Protein AF-A0A9N6YYF3-F1 (afdb_monomer)

Radius of gyration: 15.66 Å; Cα contacts (8 Å, |Δi|>4): 200; chains: 1; bounding box: 52×31×33 Å

Sequence (137 aa):
MTPGPDGDETHAAASSEELGEYGWDAPTGNLPSAYLTGFLAGARAVDAGLDEAVLDIGLNTATPGNKTFAVQEGAIDAGLEVPHNDDVLADWSRTRGEHIADYAEQLDEPLYSGEFDASELPEHFDDVLATIQEDHE

Structure (mmCIF, N/CA/C/O backbone):
data_AF-A0A9N6YYF3-F1
#
_entry.id   AF-A0A9N6YYF3-F1
#
loop_
_atom_site.group_PDB
_atom_site.id
_atom_site.type_symbol
_atom_site.label_atom_id
_atom_site.label_alt_id
_atom_site.label_comp_id
_atom_site.label_asym_id
_atom_site.label_entity_id
_atom_site.label_seq_id
_atom_site.pdbx_PDB_ins_code
_atom_site.Cartn_x
_atom_site.Cartn_y
_atom_site.Cartn_z
_atom_site.occupancy
_atom_site.B_iso_or_equiv
_atom_site.auth_seq_id
_atom_site.auth_comp_id
_atom_site.auth_asym_id
_atom_site.auth_atom_id
_atom_site.pdbx_PDB_model_num
ATOM 1 N N . MET A 1 1 ? -15.780 -6.225 1.726 1.00 90.75 1 MET A N 1
ATOM 2 C CA . MET A 1 1 ? -17.114 -6.439 1.115 1.00 90.75 1 MET A CA 1
ATOM 3 C C . MET A 1 1 ? -17.800 -7.600 1.810 1.00 90.75 1 MET A C 1
ATOM 5 O O . MET A 1 1 ? -17.098 -8.483 2.291 1.00 90.75 1 MET A O 1
ATOM 9 N N . THR A 1 2 ? -19.127 -7.615 1.872 1.00 94.88 2 THR A N 1
ATOM 10 C CA . THR A 1 2 ? -19.902 -8.737 2.434 1.00 94.88 2 THR A CA 1
ATOM 11 C C . THR A 1 2 ? -21.066 -9.099 1.515 1.00 94.88 2 THR A C 1
ATOM 13 O O . THR A 1 2 ? -21.596 -8.205 0.855 1.00 94.88 2 THR A O 1
ATOM 16 N N . PRO A 1 3 ? -21.510 -10.367 1.483 1.00 96.38 3 PRO A N 1
ATOM 17 C CA . PRO A 1 3 ? -22.671 -10.755 0.690 1.00 96.38 3 PRO A CA 1
ATOM 18 C C . PRO A 1 3 ? -23.962 -10.170 1.284 1.00 96.38 3 PRO A C 1
ATOM 20 O O . PRO A 1 3 ? -24.249 -10.367 2.467 1.00 96.38 3 PRO A O 1
ATOM 23 N N . GLY A 1 4 ? -24.754 -9.489 0.456 1.00 96.00 4 GLY A N 1
ATOM 24 C CA . GLY A 1 4 ? -26.088 -8.973 0.774 1.00 96.00 4 GLY A CA 1
ATOM 25 C C . GLY A 1 4 ? -27.205 -9.704 0.005 1.00 96.00 4 GLY A C 1
ATOM 26 O O . GLY A 1 4 ? -26.936 -10.526 -0.875 1.00 96.00 4 GLY A O 1
ATOM 27 N N . PRO A 1 5 ? -28.488 -9.438 0.320 1.00 96.19 5 PRO A N 1
ATOM 28 C CA . PRO A 1 5 ? -29.631 -10.124 -0.297 1.00 96.19 5 PRO A CA 1
ATOM 29 C C . PRO A 1 5 ? -29.795 -9.843 -1.801 1.00 96.19 5 PRO A C 1
ATOM 31 O O . PRO A 1 5 ? -30.328 -10.692 -2.514 1.00 96.19 5 PRO A O 1
ATOM 34 N N . ASP A 1 6 ? -29.323 -8.686 -2.275 1.00 97.31 6 ASP A N 1
ATOM 35 C CA . ASP A 1 6 ? -29.450 -8.226 -3.666 1.00 97.31 6 ASP A CA 1
ATOM 36 C C . ASP A 1 6 ? -28.093 -8.121 -4.399 1.00 97.31 6 ASP A C 1
ATOM 38 O O . ASP A 1 6 ? -28.034 -7.674 -5.546 1.00 97.31 6 ASP A O 1
ATOM 42 N N . GLY A 1 7 ? -26.999 -8.537 -3.753 1.00 97.62 7 GLY A N 1
ATOM 43 C CA . GLY A 1 7 ? -25.631 -8.421 -4.261 1.00 97.62 7 GLY A CA 1
ATOM 44 C C . GLY A 1 7 ? -24.626 -8.131 -3.149 1.00 97.62 7 GLY A C 1
ATOM 45 O O . GLY A 1 7 ? -24.999 -8.044 -1.981 1.00 97.62 7 GLY A O 1
ATOM 46 N N . ASP A 1 8 ? -23.353 -7.994 -3.509 1.00 97.69 8 ASP A N 1
ATOM 47 C CA . ASP A 1 8 ? -22.308 -7.648 -2.546 1.00 97.69 8 ASP A CA 1
ATOM 48 C C . ASP A 1 8 ? -22.387 -6.178 -2.122 1.00 97.69 8 ASP A C 1
ATOM 50 O O . ASP A 1 8 ? -22.698 -5.290 -2.918 1.00 97.69 8 ASP A O 1
ATOM 54 N N . GLU A 1 9 ? -22.041 -5.929 -0.863 1.00 97.44 9 GLU A N 1
ATOM 55 C CA . GLU A 1 9 ? -21.978 -4.600 -0.264 1.00 97.44 9 GLU A CA 1
ATOM 56 C C . GLU A 1 9 ? -20.517 -4.223 0.022 1.00 97.44 9 GLU A C 1
ATOM 58 O O . GLU A 1 9 ? -19.775 -4.955 0.692 1.00 97.44 9 GLU A O 1
ATOM 63 N N . THR A 1 10 ? -20.086 -3.074 -0.502 1.00 97.94 10 THR A N 1
ATOM 64 C CA . THR A 1 10 ? -18.747 -2.512 -0.277 1.00 97.94 10 THR A CA 1
ATOM 65 C C . THR A 1 10 ? -18.801 -1.505 0.865 1.00 97.94 10 THR A C 1
ATOM 67 O O . THR A 1 10 ? -19.425 -0.457 0.728 1.00 97.94 10 THR A O 1
ATOM 70 N N . HIS A 1 11 ? -18.114 -1.811 1.966 1.00 97.50 11 HIS A N 1
ATOM 71 C CA . HIS A 1 11 ? -18.062 -0.959 3.165 1.00 97.50 11 HIS A CA 1
ATOM 72 C C . HIS A 1 11 ? -16.927 0.068 3.127 1.00 97.50 11 HIS A C 1
ATOM 74 O O . HIS A 1 11 ? -17.097 1.190 3.584 1.00 97.50 11 HIS A O 1
ATOM 80 N N . ALA A 1 12 ? -15.790 -0.311 2.546 1.00 98.06 12 ALA A N 1
ATOM 81 C CA . ALA A 1 12 ? -14.619 0.534 2.350 1.00 98.06 12 ALA A CA 1
ATOM 82 C C . ALA A 1 12 ? -13.931 0.148 1.035 1.00 98.06 12 ALA A C 1
ATOM 84 O O . ALA A 1 12 ? -14.029 -1.000 0.585 1.00 98.06 12 ALA A O 1
ATOM 85 N N . ALA A 1 13 ? -13.265 1.114 0.409 1.00 98.25 13 ALA A N 1
ATOM 86 C CA . ALA A 1 13 ? -12.489 0.928 -0.810 1.00 98.25 13 ALA A CA 1
ATOM 87 C C . ALA A 1 13 ? -11.408 2.009 -0.915 1.00 98.25 13 ALA A C 1
ATOM 89 O O . ALA A 1 13 ? -11.551 3.089 -0.339 1.00 98.25 13 ALA A O 1
ATOM 90 N N . ALA A 1 14 ? -10.366 1.723 -1.691 1.00 98.56 14 ALA A N 1
ATOM 91 C CA . ALA A 1 14 ? -9.392 2.704 -2.145 1.00 98.56 14 ALA A CA 1
ATOM 92 C C . ALA A 1 14 ? -8.953 2.379 -3.579 1.00 98.56 14 ALA A C 1
ATOM 94 O O . ALA A 1 14 ? -8.880 1.213 -3.976 1.00 98.56 14 ALA A O 1
ATOM 95 N N . SER A 1 15 ? -8.661 3.421 -4.345 1.00 98.62 15 SER A N 1
ATOM 96 C CA . SER A 1 15 ? -8.014 3.388 -5.649 1.00 98.62 15 SER A CA 1
ATOM 97 C C . SER A 1 15 ? -6.622 3.993 -5.527 1.00 98.62 15 SER A C 1
ATOM 99 O O . SER A 1 15 ? -6.431 5.000 -4.852 1.00 98.62 15 SER A O 1
ATOM 101 N N . SER A 1 16 ? -5.651 3.447 -6.255 1.00 98.62 16 SER A N 1
ATOM 102 C CA . SER A 1 16 ? -4.300 4.014 -6.308 1.00 98.62 16 SER A CA 1
ATOM 103 C C . SER A 1 16 ? -4.264 5.444 -6.868 1.00 98.62 16 SER A C 1
ATOM 105 O O . SER A 1 16 ? -3.283 6.150 -6.677 1.00 98.62 16 SER A O 1
ATOM 107 N N . GLU A 1 17 ? -5.312 5.873 -7.582 1.00 98.12 17 GLU A N 1
ATOM 108 C CA . GLU A 1 17 ? -5.462 7.257 -8.055 1.00 98.12 17 GLU A CA 1
ATOM 109 C C . GLU A 1 17 ? -5.655 8.255 -6.901 1.00 98.12 17 GLU A C 1
ATOM 111 O O . GLU A 1 17 ? -5.248 9.407 -7.024 1.00 98.12 17 GLU A O 1
ATOM 116 N N . GLU A 1 18 ? -6.221 7.811 -5.774 1.00 98.12 18 GLU A N 1
ATOM 117 C CA . GLU A 1 18 ? -6.451 8.640 -4.582 1.00 98.12 18 GLU A CA 1
ATOM 118 C C . GLU A 1 18 ? -5.152 8.912 -3.814 1.00 98.12 18 GLU A C 1
ATOM 120 O O . GLU A 1 18 ? -5.084 9.861 -3.045 1.00 98.12 18 GLU A O 1
ATOM 125 N N . LEU A 1 19 ? -4.082 8.139 -4.050 1.00 98.69 19 LEU A N 1
ATOM 126 C CA . LEU A 1 19 ? -2.792 8.364 -3.385 1.00 98.69 19 LEU A CA 1
ATOM 127 C C . LEU A 1 19 ? -2.220 9.758 -3.685 1.00 98.69 19 LEU A C 1
ATOM 129 O O . LEU A 1 19 ? -1.487 10.309 -2.867 1.00 98.69 19 LEU A O 1
ATOM 133 N N . GLY A 1 20 ? -2.573 10.357 -4.828 1.00 98.19 20 GLY A N 1
ATOM 134 C CA . GLY A 1 20 ? -2.185 11.731 -5.153 1.00 98.19 20 GLY A CA 1
ATOM 135 C C . GLY A 1 20 ? -2.738 12.766 -4.163 1.00 98.19 20 GLY A C 1
ATOM 136 O O . GLY A 1 20 ? -2.128 13.814 -3.975 1.00 98.19 20 GLY A O 1
ATOM 137 N N . GLU A 1 21 ? -3.847 12.466 -3.478 1.00 98.25 21 GLU A N 1
ATOM 138 C CA . GLU A 1 21 ? -4.406 13.312 -2.411 1.00 98.25 21 GLU A CA 1
ATOM 139 C C . GLU A 1 21 ? -3.500 13.344 -1.168 1.00 98.25 21 GLU A C 1
ATOM 141 O O . GLU A 1 21 ? -3.502 14.329 -0.432 1.00 98.25 21 GLU A O 1
ATOM 146 N N . TYR A 1 22 ? -2.664 12.315 -1.005 1.00 98.50 22 TYR A N 1
ATOM 147 C CA . TYR A 1 22 ? -1.673 12.153 0.063 1.00 98.50 22 TYR A CA 1
ATOM 148 C C . TYR A 1 22 ? -0.244 12.492 -0.398 1.00 98.50 22 TYR A C 1
ATOM 150 O O . TYR A 1 22 ? 0.727 12.142 0.266 1.00 98.50 22 TYR A O 1
ATOM 158 N N . GLY A 1 23 ? -0.097 13.162 -1.547 1.00 98.25 23 GLY A N 1
ATOM 159 C CA . GLY A 1 23 ? 1.202 13.586 -2.077 1.00 98.25 23 GLY A CA 1
ATOM 160 C C . GLY A 1 23 ? 1.918 12.547 -2.941 1.00 98.25 23 GLY A C 1
ATOM 161 O O . GLY A 1 23 ? 3.105 12.693 -3.208 1.00 98.25 23 GLY A O 1
ATOM 162 N N . TRP A 1 24 ? 1.245 11.489 -3.404 1.00 98.31 24 TRP A N 1
ATOM 163 C CA . TRP A 1 24 ? 1.883 10.500 -4.274 1.00 98.31 24 TRP A CA 1
ATOM 164 C C . TRP A 1 24 ? 2.056 10.993 -5.723 1.00 98.31 24 TRP A C 1
ATOM 166 O O . TRP A 1 24 ? 1.123 10.935 -6.522 1.00 98.31 24 TRP A O 1
ATOM 176 N N . ASP A 1 25 ? 3.279 11.388 -6.086 1.00 97.56 25 ASP A N 1
ATOM 177 C CA . ASP A 1 25 ? 3.633 11.841 -7.444 1.00 97.56 25 ASP A CA 1
ATOM 178 C C . ASP A 1 25 ? 4.228 10.750 -8.368 1.00 97.56 25 ASP A C 1
ATOM 180 O O . ASP A 1 25 ? 4.502 10.990 -9.549 1.00 97.56 25 ASP A O 1
ATOM 184 N N . ALA A 1 26 ? 4.431 9.532 -7.860 1.00 98.06 26 ALA A N 1
ATOM 185 C CA . ALA A 1 26 ? 5.039 8.428 -8.604 1.00 98.06 26 ALA A CA 1
ATOM 186 C C . ALA A 1 26 ? 4.001 7.564 -9.368 1.00 98.06 26 ALA A C 1
ATOM 188 O O . ALA A 1 26 ? 2.791 7.663 -9.151 1.00 98.06 26 ALA A O 1
ATOM 189 N N . PRO A 1 27 ? 4.421 6.654 -10.272 1.00 98.19 27 PRO A N 1
ATOM 190 C CA . PRO A 1 27 ? 3.489 5.760 -10.965 1.00 98.19 27 PRO A CA 1
ATOM 191 C C . PRO A 1 27 ? 2.682 4.856 -10.016 1.00 98.19 27 PRO A C 1
ATOM 193 O O . PRO A 1 27 ? 3.202 4.346 -9.027 1.00 98.19 27 PRO A O 1
ATOM 196 N N . THR A 1 28 ? 1.428 4.573 -10.371 1.00 98.38 28 THR A N 1
ATOM 197 C CA . THR A 1 28 ? 0.454 3.815 -9.552 1.00 98.38 28 THR A CA 1
ATOM 198 C C . THR A 1 28 ? 0.351 2.323 -9.909 1.00 98.38 28 THR A C 1
ATOM 200 O O . THR A 1 28 ? -0.562 1.613 -9.495 1.00 98.38 28 THR A O 1
ATOM 203 N N . GLY A 1 29 ? 1.278 1.820 -10.731 1.00 98.06 29 GLY A N 1
ATOM 204 C CA . GLY A 1 29 ? 1.258 0.450 -11.262 1.00 98.06 29 GLY A CA 1
ATOM 205 C C . GLY A 1 29 ? 2.234 -0.528 -10.598 1.00 98.06 29 GLY A C 1
ATOM 206 O O . GLY A 1 29 ? 2.387 -1.652 -11.097 1.00 98.06 29 GLY A O 1
ATOM 207 N N . ASN A 1 30 ? 2.913 -0.114 -9.527 1.00 98.56 30 ASN A N 1
ATOM 208 C CA . ASN A 1 30 ? 4.060 -0.796 -8.914 1.00 98.56 30 ASN A CA 1
ATOM 209 C C . ASN A 1 30 ? 3.727 -1.398 -7.531 1.00 98.56 30 ASN A C 1
ATOM 211 O O . ASN A 1 30 ? 2.570 -1.422 -7.121 1.00 98.56 30 ASN A O 1
ATOM 215 N N . LEU A 1 31 ? 4.726 -1.984 -6.862 1.00 98.69 31 LEU A N 1
ATOM 216 C CA . LEU A 1 31 ? 4.553 -2.604 -5.543 1.00 98.69 31 LEU A CA 1
ATOM 217 C C . LEU A 1 31 ? 4.316 -1.578 -4.411 1.00 98.69 31 LEU A C 1
ATOM 219 O O . LEU A 1 31 ? 3.367 -1.797 -3.663 1.00 98.69 31 LEU A O 1
ATOM 223 N N . PRO A 1 32 ? 5.058 -0.449 -4.339 1.00 98.88 32 PRO A N 1
ATOM 224 C CA . PRO A 1 32 ? 4.805 0.604 -3.34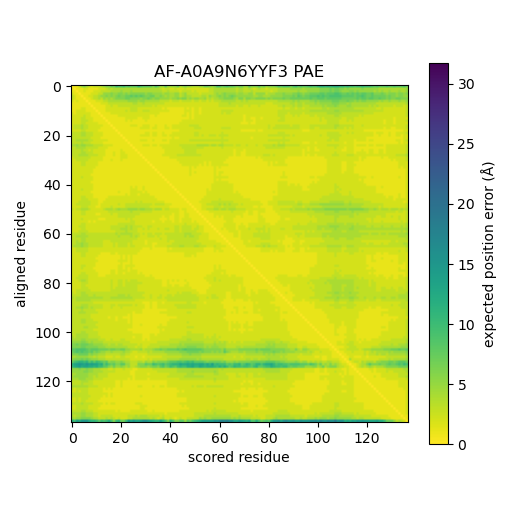7 1.00 98.88 32 PRO A CA 1
ATOM 225 C C . PRO A 1 32 ? 3.365 1.120 -3.373 1.00 98.88 32 PRO A C 1
ATOM 227 O O . PRO A 1 32 ? 2.665 1.089 -2.366 1.00 98.88 32 PRO A O 1
ATOM 230 N N . SER A 1 33 ? 2.874 1.506 -4.556 1.00 98.81 33 SER A N 1
ATOM 231 C CA . SER A 1 33 ? 1.494 1.989 -4.707 1.00 98.81 33 SER A CA 1
ATOM 232 C C . SER A 1 33 ? 0.452 0.920 -4.371 1.00 98.81 33 SER A C 1
ATOM 234 O O . SER A 1 33 ? -0.599 1.251 -3.828 1.00 98.81 33 SER A O 1
ATOM 236 N N . ALA A 1 34 ? 0.729 -0.362 -4.635 1.00 98.88 34 ALA A N 1
ATOM 237 C CA . ALA A 1 34 ? -0.156 -1.455 -4.242 1.00 98.88 34 ALA A CA 1
ATOM 238 C C . ALA A 1 34 ? -0.261 -1.584 -2.713 1.00 98.88 34 ALA A C 1
ATOM 240 O O . ALA A 1 34 ? -1.373 -1.687 -2.199 1.00 98.88 34 ALA A O 1
ATOM 241 N N . TYR A 1 35 ? 0.867 -1.514 -1.999 1.00 98.94 35 TYR A N 1
ATOM 242 C CA . TYR A 1 35 ? 0.877 -1.501 -0.536 1.00 98.94 35 TYR A CA 1
ATOM 243 C C . TYR A 1 35 ? 0.114 -0.297 0.020 1.00 98.94 35 TYR A C 1
ATOM 245 O O . TYR A 1 35 ? -0.818 -0.481 0.796 1.00 98.94 35 TYR A O 1
ATOM 253 N N . LEU A 1 36 ? 0.428 0.922 -0.438 1.00 98.94 36 LEU A N 1
ATOM 254 C CA . LEU A 1 36 ? -0.228 2.145 0.044 1.00 98.94 36 LEU A CA 1
ATOM 255 C C . LEU A 1 36 ? -1.740 2.126 -0.216 1.00 98.94 36 LEU A C 1
ATOM 257 O O . LEU A 1 36 ? -2.523 2.539 0.632 1.00 98.94 36 LEU A O 1
ATOM 261 N N . THR A 1 37 ? -2.169 1.590 -1.364 1.00 98.94 37 THR A N 1
ATOM 262 C CA . THR A 1 37 ? -3.600 1.420 -1.670 1.00 98.94 37 THR A CA 1
ATOM 263 C C . THR A 1 37 ? -4.259 0.424 -0.712 1.00 98.94 37 THR A C 1
ATOM 265 O O . THR A 1 37 ? -5.384 0.649 -0.270 1.00 98.94 37 THR A O 1
ATOM 268 N N . GLY A 1 38 ? -3.569 -0.673 -0.382 1.00 98.88 38 GLY A N 1
ATOM 269 C CA . GLY A 1 38 ? -4.019 -1.636 0.624 1.00 98.88 38 GLY A CA 1
ATOM 270 C C . GLY A 1 38 ? -4.132 -1.016 2.011 1.00 98.88 38 GLY A C 1
ATOM 271 O O . GLY A 1 38 ? -5.157 -1.187 2.665 1.00 98.88 38 GLY A O 1
ATOM 272 N N . PHE A 1 39 ? -3.128 -0.234 2.410 1.00 98.88 39 PHE A N 1
ATOM 273 C CA . PHE A 1 39 ? -3.109 0.494 3.675 1.00 98.88 39 PHE A CA 1
ATOM 274 C C . PHE A 1 39 ? -4.274 1.481 3.775 1.00 98.88 39 PHE A C 1
ATOM 276 O O . PHE A 1 39 ? -5.055 1.410 4.718 1.00 98.88 39 PHE A O 1
ATOM 283 N N . LEU A 1 40 ? -4.479 2.321 2.757 1.00 98.88 40 LEU A N 1
ATOM 284 C CA . LEU A 1 40 ? -5.593 3.271 2.707 1.00 98.88 40 LEU A CA 1
ATOM 285 C C . LEU A 1 40 ? -6.961 2.568 2.762 1.00 98.88 40 LEU A C 1
ATOM 287 O O . LEU A 1 40 ? -7.866 3.000 3.475 1.00 98.88 40 LEU A O 1
ATOM 291 N N . ALA A 1 41 ? -7.131 1.461 2.031 1.00 98.75 41 ALA A N 1
ATOM 292 C CA . ALA A 1 41 ? -8.36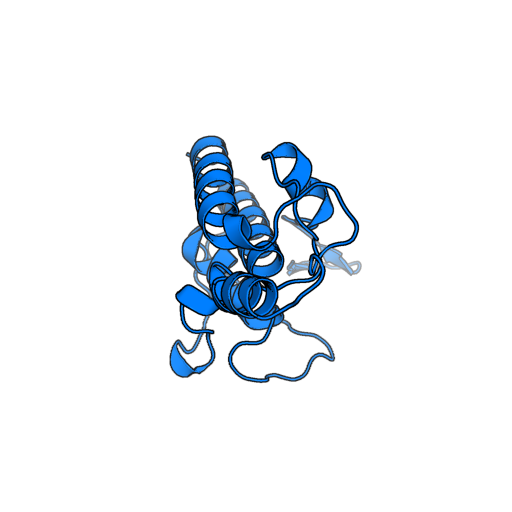5 0.678 2.088 1.00 98.75 41 ALA A CA 1
ATOM 293 C C . ALA A 1 41 ? -8.581 0.031 3.467 1.00 98.75 41 ALA A C 1
ATOM 295 O O . ALA A 1 41 ? -9.719 -0.016 3.938 1.00 98.75 41 ALA A O 1
ATOM 296 N N . GLY A 1 42 ? -7.510 -0.465 4.093 1.00 98.75 42 GLY A N 1
ATOM 297 C CA . GLY A 1 42 ? -7.531 -1.056 5.428 1.00 98.75 42 GLY A CA 1
ATOM 298 C C . GLY A 1 42 ? -7.885 -0.034 6.503 1.00 98.75 42 GLY A C 1
ATOM 299 O O . GLY A 1 42 ? -8.806 -0.274 7.275 1.00 98.75 42 GLY A O 1
ATOM 300 N N . ALA A 1 43 ? -7.256 1.140 6.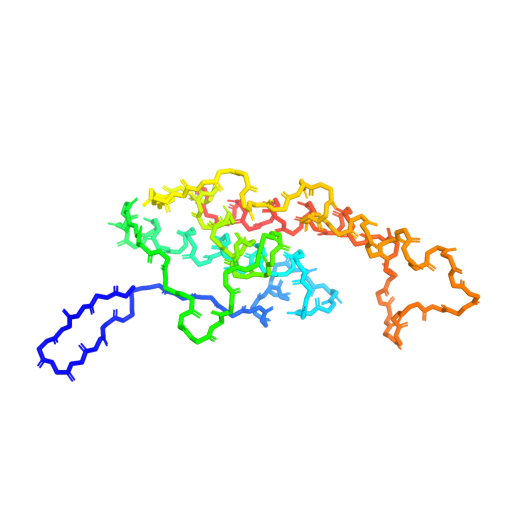480 1.00 98.62 43 ALA A N 1
ATOM 301 C CA . ALA A 1 43 ? -7.521 2.221 7.425 1.00 98.62 43 ALA A CA 1
ATOM 302 C C . ALA A 1 43 ? -8.987 2.680 7.350 1.00 98.62 43 ALA A C 1
ATOM 304 O O . ALA A 1 43 ? -9.701 2.687 8.350 1.00 98.62 43 ALA A O 1
ATOM 305 N N . ARG A 1 44 ? -9.506 2.896 6.133 1.00 98.62 44 ARG A N 1
ATOM 306 C CA . ARG A 1 44 ? -10.932 3.199 5.906 1.00 98.62 44 ARG A CA 1
ATOM 307 C C . ARG A 1 44 ? -11.871 2.091 6.396 1.00 98.62 44 ARG A C 1
ATOM 309 O O . ARG A 1 44 ? -13.001 2.375 6.790 1.00 98.62 44 ARG A O 1
ATOM 316 N N . ALA A 1 45 ? -11.452 0.828 6.326 1.00 98.50 45 ALA A N 1
ATOM 317 C CA . ALA A 1 45 ? -12.242 -0.291 6.833 1.00 98.50 45 ALA A CA 1
ATOM 318 C C . ALA A 1 45 ? -12.278 -0.304 8.368 1.00 98.50 45 ALA A C 1
ATOM 320 O O . ALA A 1 45 ? -13.354 -0.490 8.938 1.00 98.50 45 ALA A O 1
ATOM 321 N N . VAL A 1 46 ? -11.141 -0.048 9.018 1.00 98.25 46 VAL A N 1
ATOM 322 C CA . VAL A 1 46 ? -11.046 0.094 10.477 1.00 98.25 46 VAL A CA 1
ATOM 323 C C . VAL A 1 46 ? -11.897 1.273 10.962 1.00 98.25 46 VAL A C 1
ATOM 325 O O . VAL A 1 46 ? -12.704 1.099 11.875 1.00 98.25 46 VAL A O 1
ATOM 328 N N . ASP A 1 47 ? -11.844 2.425 10.287 1.00 97.75 47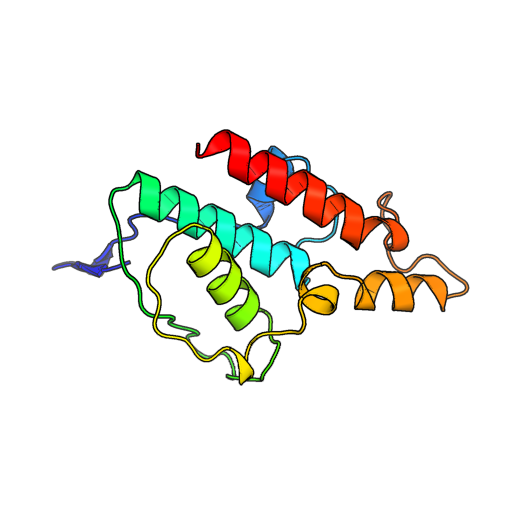 ASP A N 1
ATOM 329 C CA . ASP A 1 47 ? -12.704 3.586 10.581 1.00 97.75 47 ASP A CA 1
ATOM 330 C C . ASP A 1 47 ? -14.199 3.276 10.441 1.00 97.75 47 ASP A C 1
ATOM 332 O O . ASP A 1 47 ? -15.043 3.802 11.175 1.00 97.75 47 ASP A O 1
ATOM 336 N N . ALA A 1 48 ? -14.546 2.393 9.501 1.00 97.25 48 ALA A N 1
ATOM 337 C CA . ALA A 1 48 ? -15.905 1.896 9.312 1.00 97.25 48 ALA A CA 1
ATOM 338 C C . ALA A 1 48 ? -16.326 0.853 10.369 1.00 97.25 48 ALA A C 1
ATOM 340 O O . ALA A 1 48 ? -17.466 0.381 10.338 1.00 97.25 48 ALA A O 1
ATOM 341 N N . GLY A 1 49 ? -15.444 0.507 11.313 1.00 97.44 49 GLY A N 1
ATOM 342 C CA . GLY A 1 49 ? -15.693 -0.452 12.387 1.00 97.44 49 GLY A CA 1
ATOM 343 C C . GLY A 1 49 ? -15.590 -1.911 11.948 1.00 97.44 49 GLY A C 1
ATOM 344 O O . GLY A 1 49 ? -16.332 -2.746 12.466 1.00 97.44 49 GLY A O 1
ATOM 345 N N . LEU A 1 50 ? -14.740 -2.211 10.961 1.00 97.94 50 LEU A N 1
ATOM 346 C CA . LEU A 1 50 ? -14.428 -3.576 10.540 1.00 97.94 50 LEU A CA 1
ATOM 347 C C . LEU A 1 50 ? -13.102 -4.027 11.151 1.00 97.94 50 LEU A C 1
ATOM 349 O O . LEU A 1 50 ? -12.109 -3.313 11.057 1.00 97.94 50 LEU A O 1
ATOM 353 N N . ASP A 1 51 ? -13.086 -5.237 11.706 1.00 97.38 51 ASP A N 1
ATOM 354 C CA . ASP A 1 51 ? -11.911 -5.777 12.398 1.00 97.38 51 ASP A CA 1
ATOM 355 C C . ASP A 1 51 ? -11.181 -6.862 11.587 1.00 97.38 51 ASP A C 1
ATOM 357 O O . ASP A 1 51 ? -9.976 -7.033 11.725 1.00 97.38 51 ASP A O 1
ATOM 361 N N . GLU A 1 52 ? -11.889 -7.596 10.719 1.00 98.12 52 GLU A N 1
ATOM 362 C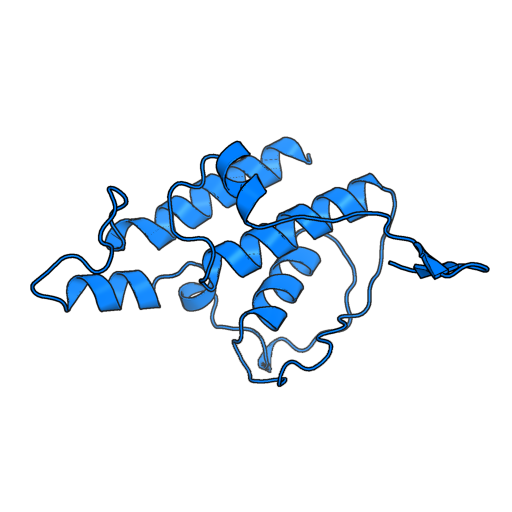 CA . GLU A 1 52 ? -11.349 -8.760 10.005 1.00 98.12 52 GLU A CA 1
ATOM 363 C C . GLU A 1 52 ? -11.740 -8.796 8.521 1.00 98.12 52 GLU A C 1
ATOM 365 O O . GLU A 1 52 ? -12.797 -8.306 8.107 1.00 98.12 52 GLU A O 1
ATOM 370 N N . ALA A 1 53 ? -10.897 -9.427 7.702 1.00 98.31 53 ALA A N 1
ATOM 371 C CA . ALA A 1 53 ? -11.184 -9.684 6.294 1.00 98.31 53 ALA A CA 1
ATOM 372 C C . ALA A 1 53 ? -10.495 -10.960 5.779 1.00 98.31 53 ALA A C 1
ATOM 374 O O . ALA A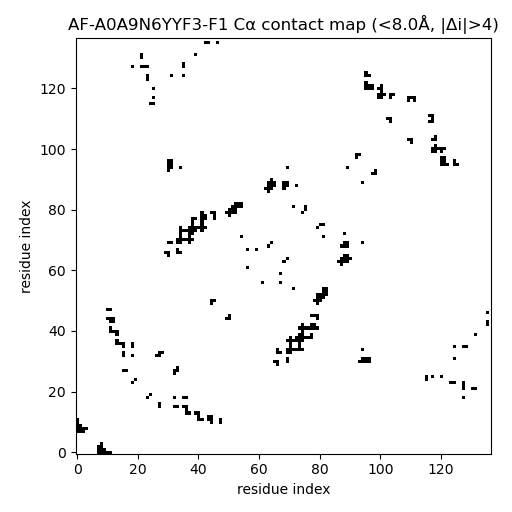 1 53 ? -9.586 -11.511 6.392 1.00 98.31 53 ALA A O 1
ATOM 375 N N . VAL A 1 54 ? -10.915 -11.433 4.603 1.00 98.44 54 VAL A N 1
ATOM 376 C CA . VAL A 1 54 ? -10.246 -12.514 3.864 1.00 98.44 54 VAL A CA 1
ATOM 377 C C . VAL A 1 54 ? -9.819 -11.972 2.508 1.00 98.44 54 VAL A C 1
ATOM 379 O O . VAL A 1 54 ? -10.618 -11.343 1.814 1.00 98.44 54 VAL A O 1
ATOM 382 N N . LEU A 1 55 ? -8.568 -12.230 2.119 1.00 98.38 55 LEU A N 1
ATOM 383 C CA . LEU A 1 55 ? -8.062 -11.831 0.811 1.00 98.38 55 LEU A CA 1
ATOM 384 C C . LEU A 1 55 ? -8.752 -12.630 -0.306 1.00 98.38 55 LEU A C 1
ATOM 386 O O . LEU A 1 55 ? -8.626 -13.854 -0.374 1.00 98.38 55 LEU A O 1
ATOM 390 N N . ASP A 1 56 ? -9.393 -11.920 -1.232 1.00 98.19 56 ASP A N 1
ATOM 391 C CA . ASP A 1 56 ? -9.839 -12.452 -2.519 1.00 98.19 56 ASP A CA 1
ATOM 392 C C . ASP A 1 56 ? -8.996 -11.830 -3.641 1.00 98.19 56 ASP A C 1
ATOM 394 O O . ASP A 1 56 ? -9.057 -10.628 -3.900 1.00 98.19 56 ASP A O 1
ATOM 398 N N . ILE A 1 57 ? -8.179 -12.651 -4.308 1.00 97.94 57 ILE A N 1
ATOM 399 C CA . ILE A 1 57 ? -7.330 -12.212 -5.429 1.00 97.94 57 ILE A CA 1
ATOM 400 C C . ILE A 1 57 ? -8.022 -12.356 -6.794 1.00 97.94 57 ILE A C 1
ATOM 402 O O . ILE A 1 57 ? -7.420 -12.059 -7.832 1.00 97.94 57 ILE A O 1
ATOM 406 N N . GLY A 1 58 ? -9.262 -12.843 -6.832 1.00 97.88 58 GLY A N 1
ATOM 407 C CA . GLY A 1 58 ? -10.005 -13.146 -8.046 1.00 97.88 58 GLY A CA 1
ATOM 408 C C . GLY A 1 58 ? -9.261 -14.131 -8.950 1.00 97.88 58 GLY A C 1
ATOM 409 O O . GLY A 1 58 ? -8.894 -15.233 -8.549 1.00 97.88 58 GLY A O 1
ATOM 410 N N . LEU A 1 59 ? -9.032 -13.729 -10.203 1.00 98.12 59 LEU A N 1
ATOM 411 C CA . LEU A 1 59 ? -8.341 -14.542 -11.213 1.00 98.12 59 LEU A CA 1
ATOM 412 C C . LEU A 1 59 ? -6.815 -14.338 -11.234 1.00 98.12 59 LEU A C 1
ATOM 414 O O . LEU A 1 59 ? -6.141 -14.859 -12.126 1.00 98.12 59 LEU A O 1
ATOM 418 N N . ASN A 1 60 ? -6.258 -13.564 -10.299 1.00 97.88 60 ASN A N 1
ATOM 419 C CA . ASN A 1 60 ? -4.811 -13.391 -10.205 1.00 97.88 60 ASN A CA 1
ATOM 420 C C . ASN A 1 60 ? -4.127 -14.691 -9.753 1.00 97.88 60 ASN A C 1
ATOM 422 O O . ASN A 1 60 ? -4.722 -15.564 -9.125 1.00 97.88 60 ASN A O 1
ATOM 426 N N . THR A 1 61 ? -2.842 -14.825 -10.077 1.00 97.62 61 THR A N 1
ATOM 427 C CA . THR A 1 61 ? -2.024 -15.957 -9.621 1.00 97.62 61 THR A CA 1
ATOM 428 C C . THR A 1 61 ? -1.373 -15.622 -8.284 1.00 97.62 61 THR A C 1
ATOM 430 O O . THR A 1 61 ? -0.763 -14.561 -8.156 1.00 97.62 61 THR A O 1
ATOM 433 N N . ALA A 1 62 ? -1.459 -16.542 -7.320 1.00 97.25 62 ALA A N 1
ATOM 434 C CA . ALA A 1 62 ? -0.824 -16.461 -6.003 1.00 97.25 62 ALA A CA 1
ATOM 435 C C . ALA A 1 62 ? 0.705 -16.655 -6.093 1.00 97.25 62 ALA A C 1
ATOM 437 O O . ALA A 1 62 ? 1.260 -17.656 -5.644 1.00 97.25 62 ALA A O 1
ATOM 438 N N . THR A 1 63 ? 1.381 -15.711 -6.743 1.00 98.12 63 THR A N 1
ATOM 439 C CA . THR A 1 63 ? 2.840 -15.672 -6.871 1.00 98.12 63 THR A CA 1
ATOM 440 C C . THR A 1 63 ? 3.429 -14.939 -5.662 1.00 98.12 63 THR A C 1
ATOM 442 O O . THR A 1 63 ? 3.000 -13.813 -5.413 1.00 98.12 63 THR A O 1
ATOM 445 N N . PRO A 1 64 ? 4.409 -15.513 -4.939 1.00 98.31 64 PRO A N 1
ATOM 446 C CA . PRO A 1 64 ? 5.077 -14.826 -3.832 1.00 98.31 64 PRO A CA 1
ATOM 447 C C . PRO A 1 64 ? 5.621 -13.445 -4.233 1.00 98.31 64 PRO A C 1
ATOM 449 O O . PRO A 1 64 ? 6.147 -13.282 -5.339 1.00 98.31 64 PRO A O 1
ATOM 452 N N . GLY A 1 65 ? 5.467 -12.454 -3.354 1.00 96.75 65 GLY A N 1
ATOM 453 C CA . GLY A 1 65 ? 5.935 -11.078 -3.551 1.00 96.75 65 GLY A CA 1
ATOM 454 C C . GLY A 1 65 ? 5.237 -10.300 -4.676 1.00 96.75 65 GLY A C 1
ATOM 455 O O . GLY A 1 65 ? 5.814 -9.361 -5.238 1.00 96.75 65 GLY A O 1
ATOM 456 N N . ASN A 1 66 ? 4.028 -10.713 -5.073 1.00 97.25 66 ASN A N 1
ATOM 457 C CA . ASN A 1 66 ? 3.234 -10.013 -6.082 1.00 97.25 66 ASN A CA 1
ATOM 458 C C . ASN A 1 66 ? 2.449 -8.821 -5.492 1.00 97.25 66 ASN A C 1
ATOM 460 O O . ASN A 1 66 ? 2.351 -8.632 -4.282 1.00 97.25 66 ASN A O 1
ATOM 464 N N . LYS A 1 67 ? 1.826 -8.027 -6.372 1.00 98.44 67 LYS A N 1
ATOM 465 C CA . LYS A 1 67 ? 1.059 -6.837 -5.971 1.00 98.44 67 LYS A CA 1
ATOM 466 C C . LYS A 1 67 ? -0.180 -7.139 -5.131 1.00 98.44 67 LYS A C 1
ATOM 468 O O . LYS A 1 67 ? -0.521 -6.330 -4.282 1.00 98.44 67 LYS A O 1
ATOM 473 N N . THR A 1 68 ? -0.853 -8.273 -5.344 1.00 98.31 68 THR A N 1
ATOM 474 C CA . THR A 1 68 ? -2.033 -8.616 -4.532 1.00 98.31 68 THR A CA 1
ATOM 475 C C . THR A 1 68 ? -1.653 -8.889 -3.079 1.00 98.31 68 THR A C 1
ATOM 477 O O . THR A 1 68 ? -2.417 -8.540 -2.189 1.00 98.31 68 THR A O 1
ATOM 480 N N . PHE A 1 69 ? -0.467 -9.454 -2.834 1.00 98.69 69 PHE A N 1
ATOM 481 C CA . PHE A 1 69 ? 0.045 -9.649 -1.479 1.00 98.69 69 PHE A CA 1
ATOM 482 C C . PHE A 1 69 ? 0.575 -8.359 -0.850 1.00 98.69 69 PHE A C 1
ATOM 484 O O . PHE A 1 69 ? 0.395 -8.185 0.344 1.00 98.69 69 PHE A O 1
ATOM 491 N N . ALA A 1 70 ? 1.100 -7.407 -1.627 1.00 98.81 70 ALA A N 1
ATOM 492 C CA . ALA A 1 70 ? 1.400 -6.071 -1.097 1.00 98.81 70 ALA A CA 1
ATOM 493 C C . ALA A 1 70 ? 0.130 -5.312 -0.661 1.00 98.81 70 ALA A C 1
ATOM 495 O O . ALA A 1 70 ? 0.128 -4.680 0.387 1.00 98.81 70 ALA A O 1
ATOM 496 N N . VAL A 1 71 ? -0.975 -5.419 -1.417 1.00 98.88 71 VAL A N 1
ATOM 497 C CA . VAL A 1 71 ? -2.284 -4.882 -0.984 1.00 98.88 71 VAL A CA 1
ATOM 498 C C . VAL A 1 71 ? -2.730 -5.532 0.329 1.00 98.88 71 VAL A C 1
ATOM 500 O O . VAL A 1 71 ? -3.225 -4.844 1.217 1.00 98.88 71 VAL A O 1
ATOM 503 N N . GLN A 1 72 ? -2.562 -6.854 0.453 1.00 98.81 72 GLN A N 1
ATOM 504 C CA . GLN A 1 72 ? -2.878 -7.580 1.683 1.00 98.81 72 GLN A CA 1
ATOM 505 C C . GLN A 1 72 ? -2.032 -7.091 2.864 1.00 98.81 72 GLN A C 1
ATOM 507 O O . GLN A 1 72 ? -2.592 -6.829 3.920 1.00 98.81 72 GLN A O 1
ATOM 512 N N . GLU A 1 73 ? -0.718 -6.971 2.673 1.00 98.88 73 GLU A N 1
ATOM 513 C CA . GLU A 1 73 ? 0.238 -6.499 3.680 1.00 98.88 73 GLU A CA 1
ATOM 514 C C . GLU A 1 73 ? -0.139 -5.100 4.180 1.00 98.88 73 GLU A C 1
ATOM 516 O O . GLU A 1 73 ? -0.357 -4.923 5.373 1.00 98.88 73 GLU A O 1
ATOM 521 N N . GLY A 1 74 ? -0.382 -4.146 3.272 1.00 98.88 74 GLY A N 1
ATOM 522 C CA . GLY A 1 74 ? -0.814 -2.801 3.659 1.00 98.88 74 GLY A CA 1
ATOM 523 C C . GLY A 1 74 ? -2.123 -2.797 4.454 1.00 98.88 74 GLY A C 1
ATOM 524 O O . GLY A 1 74 ? -2.240 -2.085 5.446 1.00 98.88 74 GLY A O 1
ATOM 525 N N . ALA A 1 75 ? -3.104 -3.620 4.068 1.00 98.81 75 ALA A N 1
ATOM 526 C CA . ALA A 1 75 ? -4.368 -3.723 4.798 1.00 98.81 75 ALA A CA 1
ATOM 527 C C . ALA A 1 75 ? -4.200 -4.318 6.212 1.00 98.81 75 ALA A C 1
ATOM 529 O O . ALA A 1 75 ? -4.903 -3.896 7.130 1.00 98.81 75 ALA A O 1
ATOM 530 N N . ILE A 1 76 ? -3.279 -5.276 6.384 1.00 98.75 76 ILE A N 1
ATOM 531 C CA . ILE A 1 76 ? -2.919 -5.845 7.692 1.00 98.75 76 ILE A CA 1
ATOM 532 C C . ILE A 1 76 ? -2.272 -4.773 8.568 1.00 98.75 76 ILE A C 1
ATOM 534 O O . ILE A 1 76 ? -2.693 -4.574 9.706 1.00 98.75 76 ILE A O 1
ATOM 538 N N . ASP A 1 77 ? -1.295 -4.050 8.024 1.00 98.69 77 ASP A N 1
ATOM 539 C CA . ASP A 1 77 ? -0.554 -3.024 8.761 1.00 98.69 77 ASP A CA 1
ATOM 540 C C . ASP A 1 77 ? -1.427 -1.819 9.138 1.00 98.69 77 ASP A C 1
ATOM 542 O O . ASP A 1 77 ? -1.155 -1.142 10.129 1.00 98.69 77 ASP A O 1
ATOM 546 N N . ALA A 1 78 ? -2.517 -1.585 8.403 1.00 98.50 78 ALA A N 1
ATOM 547 C CA . ALA A 1 78 ? -3.542 -0.605 8.755 1.00 98.50 78 ALA A CA 1
ATOM 548 C C . ALA A 1 78 ? -4.474 -1.053 9.901 1.00 98.50 78 ALA A C 1
ATOM 550 O O . ALA A 1 78 ? -5.282 -0.258 10.374 1.00 98.50 78 ALA A O 1
ATOM 551 N N . GLY A 1 79 ? -4.375 -2.307 10.356 1.00 98.19 79 GLY A N 1
ATOM 552 C CA . GLY A 1 79 ? -5.071 -2.811 11.541 1.00 98.19 79 GLY A CA 1
ATOM 553 C C . GLY A 1 79 ? -6.134 -3.881 11.289 1.00 98.19 79 GLY A C 1
ATOM 554 O O . GLY A 1 79 ? -6.752 -4.327 12.254 1.00 98.19 79 GLY A O 1
ATOM 555 N N . LEU A 1 80 ? -6.352 -4.326 10.045 1.00 98.06 80 LEU A N 1
ATOM 556 C CA . LEU A 1 80 ? -7.272 -5.437 9.778 1.00 98.06 80 LEU A CA 1
ATOM 557 C C . LEU A 1 80 ? -6.641 -6.795 10.106 1.00 98.06 80 LEU A C 1
ATOM 559 O O . LEU A 1 80 ? -5.541 -7.128 9.661 1.00 98.06 80 LEU A O 1
ATOM 563 N N . GLU A 1 81 ? -7.400 -7.660 10.769 1.00 98.56 81 GLU A N 1
ATOM 564 C CA . GLU A 1 81 ? -7.051 -9.067 10.928 1.00 98.56 81 GLU A CA 1
ATOM 565 C 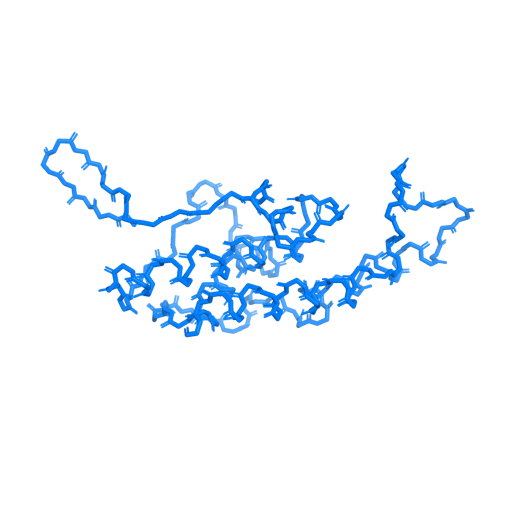C . GLU A 1 81 ? -7.349 -9.831 9.627 1.00 98.56 81 GLU A C 1
ATOM 567 O O . GLU A 1 81 ? -8.497 -10.135 9.292 1.00 98.56 81 GLU A O 1
ATOM 572 N N . VAL A 1 82 ? -6.302 -10.165 8.868 1.00 98.50 82 VAL A N 1
ATOM 573 C CA . VAL A 1 82 ? -6.418 -10.960 7.634 1.00 98.50 82 VAL A CA 1
ATOM 574 C C . VAL A 1 82 ? -5.596 -12.238 7.764 1.00 98.50 82 VAL A C 1
ATOM 576 O O . VAL A 1 82 ? -4.395 -12.148 8.012 1.00 98.50 82 VAL A O 1
ATOM 579 N N . PRO A 1 83 ? -6.159 -13.444 7.554 1.00 98.50 83 PRO A N 1
ATOM 580 C CA . PRO A 1 83 ? -5.365 -14.670 7.513 1.00 98.50 83 PRO A CA 1
ATOM 581 C C . PRO A 1 83 ? -4.292 -14.607 6.414 1.00 98.50 83 PRO A C 1
ATOM 583 O O . PRO A 1 83 ? -4.615 -14.469 5.231 1.00 98.50 83 PRO A O 1
ATOM 586 N N . HIS A 1 84 ? -3.017 -14.725 6.791 1.00 98.12 84 HIS A N 1
ATOM 587 C CA . HIS A 1 84 ? -1.879 -14.564 5.880 1.00 98.12 84 HIS A CA 1
ATOM 588 C C . HIS A 1 84 ? -0.733 -15.541 6.181 1.00 98.12 84 HIS A C 1
ATOM 590 O O . HIS A 1 84 ? -0.777 -16.321 7.135 1.00 98.12 84 HIS A O 1
ATOM 596 N N . ASN A 1 85 ? 0.274 -15.523 5.307 1.00 98.00 85 ASN A N 1
ATOM 597 C CA . ASN A 1 85 ? 1.546 -16.211 5.481 1.00 98.00 85 ASN A CA 1
ATOM 598 C C . ASN A 1 85 ? 2.674 -15.243 5.100 1.00 98.00 85 ASN A C 1
ATOM 600 O O . ASN A 1 85 ? 2.770 -14.861 3.935 1.00 98.00 85 ASN A O 1
ATOM 604 N N . ASP A 1 86 ? 3.529 -14.891 6.056 1.00 97.25 86 ASP A N 1
ATOM 605 C CA . ASP A 1 86 ? 4.639 -13.954 5.842 1.00 97.25 86 ASP A CA 1
ATOM 606 C C . ASP A 1 86 ? 5.604 -14.422 4.742 1.00 97.25 86 ASP A C 1
ATOM 608 O O . ASP A 1 86 ? 6.140 -13.607 3.998 1.00 97.25 86 ASP A O 1
ATOM 612 N N . ASP A 1 87 ? 5.757 -15.739 4.551 1.00 97.62 87 ASP A N 1
ATOM 613 C CA . ASP A 1 87 ? 6.656 -16.314 3.541 1.00 97.62 87 ASP A CA 1
ATOM 614 C C . ASP A 1 87 ? 6.241 -15.984 2.091 1.00 97.62 87 ASP A C 1
ATOM 616 O O . ASP A 1 87 ? 7.022 -16.203 1.160 1.00 97.62 87 ASP A O 1
ATOM 620 N N . VAL A 1 88 ? 4.997 -15.532 1.862 1.00 97.50 88 VAL A N 1
ATOM 621 C CA . VAL A 1 88 ? 4.523 -15.137 0.522 1.00 97.50 88 VAL A CA 1
ATOM 622 C C . VAL A 1 88 ? 4.540 -13.630 0.289 1.00 97.50 88 VAL A C 1
ATOM 624 O O . VAL A 1 88 ? 4.346 -13.207 -0.857 1.00 97.50 88 VAL A O 1
ATOM 627 N N . LEU A 1 89 ? 4.767 -12.835 1.336 1.00 98.44 89 LEU A N 1
ATOM 628 C CA . LEU A 1 89 ? 4.911 -11.388 1.229 1.00 98.44 89 LEU A CA 1
ATOM 629 C C . LEU A 1 89 ? 6.256 -11.046 0.574 1.00 98.44 89 LEU A C 1
ATOM 631 O O . LEU A 1 89 ? 7.157 -11.881 0.462 1.00 98.44 89 LEU A O 1
ATOM 635 N N . ALA A 1 90 ? 6.361 -9.839 0.029 1.00 98.19 90 ALA A N 1
ATOM 636 C CA . ALA A 1 90 ? 7.625 -9.377 -0.525 1.00 98.19 90 ALA A CA 1
ATOM 637 C C . ALA A 1 90 ? 8.579 -8.987 0.610 1.00 98.19 90 ALA A C 1
ATOM 639 O O . ALA A 1 90 ? 8.141 -8.581 1.679 1.00 98.19 90 ALA A O 1
ATOM 640 N N . ASP A 1 91 ? 9.890 -9.035 0.363 1.00 98.50 91 ASP A N 1
ATOM 641 C CA . ASP A 1 91 ? 10.829 -8.350 1.249 1.00 98.50 91 ASP A CA 1
ATOM 642 C C . ASP A 1 91 ? 10.459 -6.861 1.353 1.00 98.50 91 ASP A C 1
ATOM 644 O O . ASP A 1 91 ? 10.175 -6.218 0.338 1.00 98.50 91 ASP A O 1
ATOM 648 N N . TRP A 1 92 ? 10.527 -6.297 2.561 1.00 98.50 92 TRP A N 1
ATOM 649 C CA . TRP A 1 92 ? 10.123 -4.911 2.825 1.00 98.50 92 TRP A CA 1
ATOM 650 C C . TRP A 1 92 ? 10.818 -3.887 1.914 1.00 98.50 92 TRP A C 1
ATOM 652 O O . TRP A 1 92 ? 10.181 -2.965 1.412 1.00 98.50 92 TRP A O 1
ATOM 662 N N . SER A 1 93 ? 12.103 -4.086 1.603 1.00 98.62 93 SER A N 1
ATOM 663 C CA . SER A 1 93 ? 12.843 -3.243 0.648 1.00 98.62 93 SER A CA 1
ATOM 664 C C . SER A 1 93 ? 12.204 -3.230 -0.743 1.00 98.62 93 SER A C 1
ATOM 666 O O . SER A 1 93 ? 12.133 -2.202 -1.420 1.00 98.62 93 SER A O 1
ATOM 668 N N . ARG A 1 94 ? 11.677 -4.376 -1.187 1.00 98.62 94 ARG A N 1
ATOM 669 C CA . ARG A 1 94 ? 10.948 -4.477 -2.448 1.00 98.62 94 ARG A CA 1
ATOM 670 C C . ARG A 1 94 ? 9.614 -3.739 -2.350 1.00 98.62 94 ARG A C 1
ATOM 672 O O . ARG A 1 94 ? 9.292 -3.027 -3.303 1.00 98.62 94 ARG A O 1
ATOM 679 N N . THR A 1 95 ? 8.882 -3.880 -1.242 1.00 98.81 95 THR A N 1
ATOM 680 C CA . THR A 1 95 ? 7.622 -3.158 -0.979 1.00 98.81 95 THR A CA 1
ATOM 681 C C . THR A 1 95 ? 7.830 -1.646 -1.023 1.00 98.81 95 THR A C 1
ATOM 683 O O . THR A 1 95 ? 7.109 -0.978 -1.758 1.00 98.81 95 THR A O 1
ATOM 686 N N . ARG A 1 96 ? 8.893 -1.132 -0.389 1.00 98.75 96 ARG A N 1
ATOM 687 C CA . ARG A 1 96 ? 9.307 0.284 -0.456 1.00 98.75 96 ARG A CA 1
ATOM 688 C C . ARG A 1 96 ? 9.731 0.745 -1.850 1.00 98.75 96 ARG A C 1
ATOM 690 O O . ARG A 1 96 ? 9.730 1.929 -2.145 1.00 98.75 96 ARG A O 1
ATOM 697 N N . GLY A 1 97 ? 10.067 -0.179 -2.748 1.00 98.69 97 GLY A N 1
ATOM 698 C CA . GLY A 1 97 ? 10.442 0.151 -4.122 1.00 98.69 97 GLY A CA 1
ATOM 699 C C . GLY A 1 97 ? 11.944 0.290 -4.350 1.00 98.69 97 GLY A C 1
ATOM 700 O O . GLY A 1 97 ? 12.330 0.736 -5.425 1.00 98.69 97 GLY A O 1
ATOM 701 N N . GLU A 1 98 ? 12.793 -0.169 -3.424 1.00 98.81 98 GLU A N 1
ATOM 702 C CA . GLU A 1 98 ? 14.261 -0.120 -3.573 1.00 98.81 98 GLU A CA 1
ATOM 703 C C . GLU A 1 98 ? 14.712 -0.838 -4.853 1.00 98.81 98 GLU A C 1
ATOM 705 O O . GLU A 1 98 ? 15.507 -0.318 -5.619 1.00 98.81 98 GLU A O 1
ATOM 710 N N . HIS A 1 99 ? 14.083 -1.965 -5.196 1.00 98.69 99 HIS A N 1
ATOM 711 C CA . HIS A 1 99 ? 14.344 -2.668 -6.459 1.00 98.69 99 HIS A CA 1
ATOM 712 C C 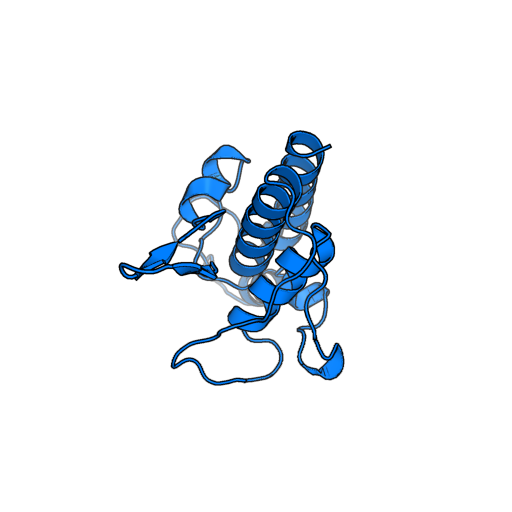. HIS A 1 99 ? 14.075 -1.841 -7.735 1.00 98.69 99 HIS A C 1
ATOM 714 O O . HIS A 1 99 ? 14.588 -2.180 -8.802 1.00 98.69 99 HIS A O 1
ATOM 720 N N . ILE A 1 100 ? 13.220 -0.816 -7.660 1.00 98.62 100 ILE A N 1
ATOM 721 C CA . ILE A 1 100 ? 12.939 0.108 -8.766 1.00 98.62 100 ILE A CA 1
ATOM 722 C C . ILE A 1 100 ? 13.991 1.215 -8.785 1.00 98.62 100 ILE A C 1
ATOM 724 O O . ILE A 1 100 ? 14.497 1.520 -9.864 1.00 98.62 100 ILE A O 1
ATOM 728 N N . ALA A 1 101 ? 14.346 1.757 -7.617 1.00 98.50 101 ALA A N 1
ATOM 729 C CA . ALA A 1 101 ? 15.432 2.723 -7.471 1.00 98.50 101 ALA A CA 1
ATOM 730 C C . ALA A 1 101 ? 16.764 2.135 -7.972 1.00 98.50 101 ALA A C 1
ATOM 732 O O . ALA A 1 101 ? 17.363 2.679 -8.898 1.00 98.50 101 ALA A O 1
ATOM 733 N N . ASP A 1 102 ? 17.139 0.945 -7.494 1.00 98.50 102 ASP A N 1
ATOM 734 C CA . ASP A 1 102 ? 18.326 0.200 -7.933 1.00 98.50 102 ASP A CA 1
ATOM 735 C C . ASP A 1 102 ? 18.334 -0.036 -9.449 1.00 98.50 102 ASP A C 1
ATOM 737 O O . ASP A 1 102 ? 19.385 -0.036 -10.095 1.00 98.50 102 ASP A O 1
ATOM 741 N N . TYR A 1 103 ? 17.165 -0.307 -10.040 1.00 98.44 103 TYR A N 1
ATOM 742 C CA . TYR A 1 103 ? 17.056 -0.496 -11.484 1.00 98.44 103 TYR A CA 1
ATOM 743 C C . TYR A 1 103 ? 17.243 0.822 -12.235 1.00 98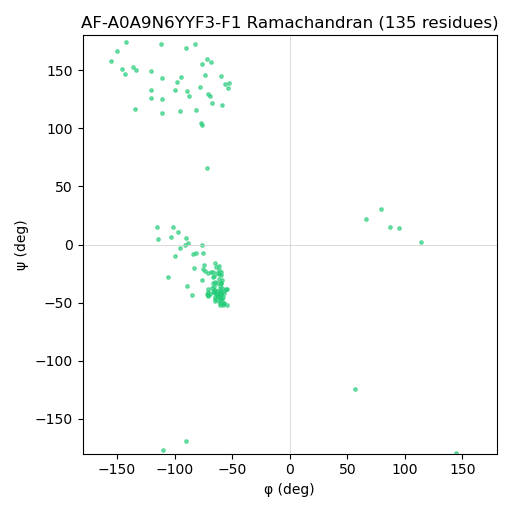.44 103 TYR A C 1
ATOM 745 O O . TYR A 1 103 ? 17.925 0.836 -13.256 1.00 98.44 103 TYR A O 1
ATOM 753 N N . ALA A 1 104 ? 16.682 1.920 -11.727 1.00 97.62 104 ALA A N 1
ATOM 754 C CA . ALA A 1 104 ? 16.841 3.245 -12.311 1.00 97.62 104 ALA A CA 1
ATOM 755 C C . ALA A 1 104 ? 18.308 3.702 -12.314 1.00 97.62 104 ALA A C 1
ATOM 757 O O . ALA A 1 104 ? 18.767 4.226 -13.325 1.00 97.62 104 ALA A O 1
ATOM 758 N N . GLU A 1 105 ? 19.066 3.424 -11.249 1.00 95.88 105 GLU A N 1
ATOM 759 C CA . GLU A 1 105 ? 20.499 3.750 -11.161 1.00 95.88 105 GLU A CA 1
ATOM 760 C C . GLU A 1 105 ? 21.368 3.027 -12.204 1.00 95.88 105 GLU A C 1
ATOM 762 O O . GLU A 1 105 ? 22.458 3.487 -12.548 1.00 95.88 105 GLU A O 1
ATOM 767 N N . GLN A 1 106 ? 20.909 1.882 -12.715 1.00 96.88 106 GLN A N 1
ATOM 768 C CA . GLN A 1 106 ? 21.636 1.089 -13.711 1.00 96.88 106 GLN A CA 1
ATOM 769 C C . GLN A 1 106 ? 21.412 1.565 -15.152 1.00 96.88 106 GLN A C 1
ATOM 771 O O . GLN A 1 106 ? 22.056 1.042 -16.067 1.00 96.88 106 GLN A O 1
ATOM 776 N N . LEU A 1 107 ? 20.486 2.498 -15.379 1.00 96.06 107 LEU A N 1
ATOM 777 C CA . LEU A 1 107 ? 20.133 2.972 -16.712 1.00 96.06 107 LEU A CA 1
ATOM 778 C C . LEU A 1 107 ? 20.913 4.236 -17.085 1.00 96.06 107 LEU A C 1
ATOM 780 O O . LEU A 1 107 ? 21.144 5.119 -16.266 1.00 96.06 107 LEU A O 1
ATOM 784 N N . ASP A 1 108 ? 21.271 4.345 -18.366 1.00 95.00 108 ASP A N 1
ATOM 785 C CA . ASP A 1 108 ? 21.880 5.560 -18.923 1.00 95.00 108 ASP A CA 1
ATOM 786 C C . ASP A 1 108 ? 20.847 6.688 -19.140 1.00 95.00 108 ASP A C 1
ATOM 788 O O . ASP A 1 108 ? 21.206 7.862 -19.242 1.00 95.00 108 ASP A O 1
ATOM 792 N N . GLU A 1 109 ? 19.562 6.330 -19.233 1.00 95.25 109 GLU A N 1
ATOM 793 C CA . GLU A 1 109 ? 18.425 7.240 -19.391 1.00 95.25 109 GLU A CA 1
ATOM 794 C C . GLU A 1 109 ? 17.454 7.073 -18.209 1.00 95.25 109 GLU A C 1
ATOM 796 O O . GLU A 1 109 ? 17.334 5.961 -17.688 1.00 95.25 109 GLU A O 1
ATOM 801 N N . PRO A 1 110 ? 16.725 8.129 -17.794 1.00 96.00 110 PRO A N 1
ATOM 802 C CA . PRO A 1 110 ? 15.759 8.030 -16.703 1.00 96.00 110 PRO A CA 1
ATOM 803 C C . PRO A 1 110 ? 14.741 6.903 -16.918 1.00 96.00 110 PRO A C 1
ATOM 805 O O . PRO A 1 110 ? 14.160 6.775 -17.999 1.00 96.00 110 PRO A O 1
ATOM 808 N N . LEU A 1 111 ? 14.489 6.109 -15.871 1.00 97.25 111 LEU A N 1
ATOM 809 C CA . LEU A 1 111 ? 13.508 5.017 -15.913 1.00 97.25 111 LEU A CA 1
ATOM 810 C C . LEU A 1 111 ? 12.095 5.531 -16.215 1.00 97.25 111 LEU A C 1
ATOM 812 O O . LEU A 1 111 ? 11.331 4.901 -16.951 1.00 97.25 111 LEU A O 1
ATOM 816 N N . TYR A 1 112 ? 11.735 6.662 -15.613 1.00 95.94 112 TYR A N 1
ATOM 817 C CA . TYR A 1 112 ? 10.446 7.302 -15.810 1.00 95.94 112 TYR A CA 1
ATOM 818 C C . TYR A 1 112 ? 10.554 8.422 -16.837 1.00 95.94 112 TYR A C 1
ATOM 820 O O . TYR A 1 112 ? 11.496 9.206 -16.843 1.00 95.94 112 TYR A O 1
ATOM 828 N N . SER A 1 113 ? 9.541 8.521 -17.698 1.00 91.31 113 SER A N 1
ATOM 829 C CA . SER A 1 113 ? 9.414 9.621 -18.658 1.00 91.31 113 SER A CA 1
ATOM 830 C C . SER A 1 113 ? 8.809 10.895 -18.052 1.00 91.31 113 SER A C 1
ATOM 832 O O . SER A 1 113 ? 8.680 11.891 -18.760 1.00 91.31 113 SER A O 1
ATOM 834 N N . GLY A 1 114 ? 8.329 10.825 -16.805 1.00 90.44 114 GLY A N 1
ATOM 835 C CA . GLY A 1 114 ? 7.725 11.939 -16.069 1.00 90.44 114 GLY A CA 1
ATOM 836 C C . GLY A 1 114 ? 8.748 12.739 -15.262 1.00 90.44 114 GLY A C 1
ATOM 837 O O . GLY A 1 114 ? 9.949 12.558 -15.425 1.00 90.44 114 GLY A O 1
ATOM 838 N N . GLU A 1 115 ? 8.256 13.628 -14.398 1.00 90.44 115 GLU A N 1
ATOM 839 C CA . GLU A 1 115 ? 9.105 14.503 -13.570 1.00 90.44 115 GLU A CA 1
ATOM 840 C C . GLU A 1 115 ? 9.616 13.824 -12.290 1.00 90.44 115 GLU A C 1
ATOM 842 O O . GLU A 1 115 ? 10.614 14.269 -11.735 1.00 90.44 115 GLU A O 1
ATOM 847 N N . PHE A 1 116 ? 8.964 12.746 -11.842 1.00 96.62 116 PHE A N 1
ATOM 848 C CA . PHE A 1 116 ? 9.361 12.009 -10.643 1.00 96.62 116 PHE A CA 1
ATOM 849 C C . PHE A 1 116 ? 10.660 11.221 -10.869 1.00 96.62 116 PHE A C 1
ATOM 851 O O . PHE A 1 116 ? 10.756 10.437 -11.821 1.00 96.62 116 PHE A O 1
ATOM 858 N N . ASP A 1 117 ? 11.628 11.382 -9.967 1.00 96.31 117 ASP A N 1
ATOM 859 C CA . ASP A 1 117 ? 12.877 10.625 -9.973 1.00 96.31 117 ASP A CA 1
ATOM 860 C C . ASP A 1 117 ? 12.664 9.246 -9.334 1.00 96.31 117 ASP A C 1
ATOM 862 O O . ASP A 1 117 ? 12.358 9.114 -8.153 1.00 96.31 117 ASP A O 1
ATOM 866 N N . ALA A 1 118 ? 12.836 8.183 -10.123 1.00 97.62 118 ALA A N 1
ATOM 867 C CA . ALA A 1 118 ? 12.649 6.813 -9.653 1.00 97.62 118 ALA A CA 1
ATOM 868 C C . ALA A 1 118 ? 13.604 6.408 -8.515 1.00 97.62 118 ALA A C 1
ATOM 870 O O . ALA A 1 118 ? 13.286 5.461 -7.794 1.00 97.62 118 ALA A O 1
ATOM 871 N N . SER A 1 119 ? 14.746 7.088 -8.362 1.00 96.75 119 SER A N 1
ATOM 872 C CA . SER A 1 119 ? 15.687 6.836 -7.265 1.00 96.75 119 SER A CA 1
ATOM 873 C C . SER A 1 119 ? 15.162 7.301 -5.903 1.00 96.75 119 SER A C 1
ATOM 875 O O . SER A 1 119 ? 15.529 6.706 -4.899 1.00 96.75 119 SER A O 1
ATOM 877 N N . GLU A 1 120 ? 14.238 8.269 -5.872 1.00 97.75 120 GLU A N 1
ATOM 878 C CA . GLU A 1 120 ? 13.615 8.806 -4.648 1.00 97.75 120 GLU A CA 1
ATOM 879 C C . GLU A 1 120 ? 12.356 8.023 -4.225 1.00 97.75 120 GLU A C 1
ATOM 881 O O . GLU A 1 120 ? 11.680 8.371 -3.257 1.00 97.75 120 GLU A O 1
ATOM 886 N N . LEU A 1 121 ? 11.994 6.963 -4.960 1.00 98.56 121 LEU A N 1
ATOM 887 C CA . LEU A 1 121 ? 10.778 6.186 -4.709 1.00 98.56 121 LEU A CA 1
ATOM 888 C C . LEU A 1 121 ? 10.686 5.601 -3.284 1.00 98.56 121 LEU A C 1
ATOM 890 O O . LEU A 1 121 ? 9.586 5.643 -2.730 1.00 98.56 121 LEU A O 1
ATOM 894 N N . PRO A 1 122 ? 11.765 5.055 -2.683 1.00 98.75 122 PRO A N 1
ATOM 895 C CA . PRO A 1 122 ? 11.699 4.483 -1.339 1.00 98.75 122 PRO A CA 1
ATOM 896 C C . PRO A 1 122 ? 11.454 5.506 -0.234 1.00 98.75 122 PRO A C 1
ATOM 898 O O . PRO A 1 122 ? 10.754 5.191 0.726 1.00 98.75 122 PRO A O 1
ATOM 901 N N . GLU A 1 123 ? 12.031 6.702 -0.336 1.00 98.69 123 GLU A N 1
ATOM 902 C CA . GLU A 1 123 ? 11.778 7.801 0.598 1.00 98.69 123 GLU A CA 1
ATOM 903 C C . GLU A 1 123 ? 10.370 8.368 0.395 1.00 98.69 123 GLU A C 1
ATOM 905 O O . GLU A 1 123 ? 9.623 8.527 1.357 1.00 98.69 123 GLU A O 1
ATOM 910 N N . HIS A 1 124 ? 9.964 8.568 -0.862 1.00 98.75 124 HIS A N 1
ATOM 911 C CA . HIS A 1 124 ? 8.627 9.054 -1.208 1.00 98.75 124 HIS A CA 1
ATOM 912 C C . HIS A 1 124 ? 7.510 8.121 -0.719 1.00 98.75 124 HIS A C 1
ATOM 914 O O . HIS A 1 124 ? 6.444 8.566 -0.295 1.00 98.75 124 HIS A O 1
ATOM 920 N N . PHE A 1 125 ? 7.752 6.808 -0.751 1.00 98.88 125 PHE A N 1
ATOM 921 C CA . PHE A 1 125 ? 6.864 5.812 -0.154 1.00 98.88 125 PHE A CA 1
ATOM 922 C C . PHE A 1 125 ? 6.694 6.003 1.355 1.00 98.88 125 PHE A C 1
ATOM 924 O O . PHE A 1 125 ? 5.558 5.967 1.829 1.00 98.88 125 PHE A O 1
ATOM 931 N N . ASP A 1 126 ? 7.785 6.213 2.094 1.00 98.81 126 ASP A N 1
ATOM 932 C CA . ASP A 1 126 ? 7.723 6.388 3.547 1.00 98.81 126 ASP A CA 1
ATOM 933 C C . ASP A 1 126 ? 6.956 7.670 3.918 1.00 98.81 126 ASP A C 1
ATOM 935 O O . ASP A 1 126 ? 6.115 7.643 4.817 1.00 98.81 126 ASP A O 1
ATOM 939 N N . ASP A 1 127 ? 7.195 8.770 3.195 1.00 98.81 127 ASP A N 1
ATOM 940 C CA . ASP A 1 127 ? 6.534 10.061 3.431 1.00 98.81 127 ASP A CA 1
ATOM 941 C C . ASP A 1 127 ? 5.014 9.980 3.197 1.00 98.81 127 ASP A C 1
ATOM 943 O O . ASP A 1 127 ? 4.212 10.472 4.000 1.00 98.81 127 ASP A O 1
ATOM 947 N N . VAL A 1 128 ? 4.592 9.318 2.115 1.00 98.75 128 VAL A N 1
ATOM 948 C CA . VAL A 1 128 ? 3.165 9.142 1.803 1.00 98.75 128 VAL A CA 1
ATOM 949 C C . VAL A 1 128 ? 2.505 8.166 2.775 1.00 98.75 128 VAL A C 1
ATOM 951 O O . VAL A 1 128 ? 1.380 8.414 3.205 1.00 98.75 128 VAL A O 1
ATOM 954 N N . LEU A 1 129 ? 3.191 7.090 3.176 1.00 98.81 129 LEU A N 1
ATOM 955 C CA . LEU A 1 129 ? 2.684 6.183 4.208 1.00 98.81 129 LEU A CA 1
ATOM 956 C C . LEU A 1 129 ? 2.441 6.925 5.527 1.00 98.81 129 LEU A C 1
ATOM 958 O O . LEU A 1 129 ? 1.365 6.781 6.104 1.00 98.81 129 LEU A O 1
ATOM 962 N N . ALA A 1 130 ? 3.398 7.744 5.971 1.00 98.69 130 ALA A N 1
ATOM 963 C CA . ALA A 1 130 ? 3.249 8.559 7.174 1.00 98.69 130 ALA A CA 1
ATOM 964 C C . ALA A 1 130 ? 2.068 9.535 7.057 1.00 98.69 130 ALA A C 1
ATOM 966 O O . ALA A 1 130 ? 1.278 9.662 7.987 1.00 98.69 130 ALA A O 1
ATOM 967 N N . THR A 1 131 ? 1.890 10.160 5.890 1.00 98.69 131 THR A N 1
ATOM 968 C CA . THR A 1 131 ? 0.761 11.071 5.641 1.00 98.69 131 THR A CA 1
ATOM 969 C C . THR A 1 131 ? -0.588 10.347 5.732 1.00 98.69 131 THR A C 1
ATOM 971 O O . THR A 1 131 ? -1.524 10.876 6.326 1.00 98.69 131 THR A O 1
ATOM 974 N N . ILE A 1 132 ? -0.703 9.133 5.176 1.00 98.62 132 ILE A N 1
ATOM 975 C CA . ILE A 1 132 ? -1.932 8.331 5.296 1.00 98.62 132 ILE A CA 1
ATOM 976 C C . ILE A 1 132 ? -2.151 7.909 6.755 1.00 98.62 132 ILE A C 1
ATOM 978 O O . ILE A 1 132 ? -3.276 7.956 7.235 1.00 98.62 132 ILE A O 1
ATOM 982 N N . GLN A 1 133 ? -1.096 7.518 7.475 1.00 98.25 133 GLN A N 1
ATOM 983 C CA . GLN A 1 133 ? -1.193 7.164 8.894 1.00 98.25 133 GLN A CA 1
ATOM 984 C C . GLN A 1 133 ? -1.756 8.322 9.723 1.00 98.25 133 GLN A C 1
ATOM 986 O O . GLN A 1 133 ? -2.738 8.122 10.425 1.00 98.25 133 GLN A O 1
ATOM 991 N N . GLU A 1 134 ? -1.205 9.529 9.578 1.00 97.75 134 GLU A N 1
ATOM 992 C CA . GLU A 1 134 ? -1.652 10.723 10.311 1.00 97.75 134 GLU A CA 1
ATOM 993 C C . GLU A 1 134 ? -3.120 11.110 10.027 1.00 97.75 134 GLU A C 1
ATOM 995 O O . GLU A 1 134 ? -3.779 11.682 10.895 1.00 97.75 134 GLU A O 1
ATOM 1000 N N . ASP A 1 135 ? -3.651 10.816 8.833 1.00 97.38 135 ASP A N 1
ATOM 1001 C CA . ASP A 1 135 ? -5.052 11.100 8.461 1.00 97.38 135 ASP A CA 1
ATOM 1002 C C . ASP A 1 135 ? -6.060 10.152 9.141 1.00 97.38 135 ASP A C 1
ATOM 1004 O O . ASP A 1 135 ? -7.232 10.498 9.296 1.00 97.38 135 ASP A O 1
ATOM 1008 N N . HIS A 1 136 ? -5.600 8.973 9.568 1.00 94.12 136 HIS A N 1
ATOM 1009 C CA . HIS A 1 136 ? -6.419 7.892 10.126 1.00 94.12 136 HIS A CA 1
ATOM 1010 C C . HIS A 1 136 ? -6.112 7.588 11.614 1.00 94.12 136 HIS A C 1
ATOM 1012 O O . HIS A 1 136 ? -6.517 6.544 12.129 1.00 94.12 136 HIS A O 1
ATOM 1018 N N . GLU A 1 137 ? -5.401 8.486 12.312 1.00 81.75 137 GLU A N 1
ATOM 1019 C CA . GLU A 1 137 ? -5.146 8.437 13.770 1.00 81.75 137 GLU A CA 1
ATOM 1020 C C . GLU A 1 137 ? -6.268 9.040 14.644 1.00 81.75 137 GLU A C 1
ATOM 1022 O O . GLU A 1 137 ? -6.931 10.029 14.245 1.00 81.75 137 GLU A O 1
#

Mean predicted aligned error: 2.41 Å

Nearest PDB structures (foldseek):
  3cc2-assembly1_N  TM=9.881E-01  e=3.484E-15  Haloarcula marismortui
  8hl4-assembly1_L18P  TM=9.448E-01  e=8.633E-11  Sulfolobus acidocaldarius DSM 639
  9e7f-assembly1_AO  TM=9.372E-01  e=2.177E-10  Pyrobaculum calidifontis JCM 11548
  4v6u-assembly1_BO  TM=8.778E-01  e=2.025E-09  Pyrococcus furiosus DSM 3638
  4v7f-assembly1_P  TM=9.150E-01  e=4.184E-07  Saccharomyces cerevisiae

Foldseek 3Di:
DDADPVGDDDQFAFDLVCLVVLVDPDDCPFLLSLLLRLLLRLLSCVVSVAAEDEQDPDPDDLAAQDSSLSSVNNNVVNHHHYDDDPRRHHDVCRNLQVVQLVVQVPDPDGPDPDPDGSVCSSVSSVSSSVSSVVVSD

Solvent-accessible surface area (backbone atoms only — not comparable to full-atom values): 7758 Å² total; per-residue (Å²): 110,49,88,49,99,91,47,76,42,78,80,48,74,61,54,51,77,57,42,47,82,49,69,48,77,66,79,61,87,47,43,36,36,26,19,52,27,16,21,54,20,19,36,48,26,42,78,69,72,44,58,68,54,77,90,78,67,80,91,60,78,96,53,69,48,36,48,72,42,29,22,48,49,21,17,36,76,40,64,29,49,51,87,80,59,76,89,39,43,52,58,66,58,49,40,35,25,42,67,51,16,60,52,29,75,74,44,98,57,77,76,46,94,64,91,55,60,49,67,50,37,40,59,53,43,51,55,32,49,51,47,53,49,67,76,72,109

Secondary structure (DSSP, 8-state):
-EEETTEEE-S----GGGGGGGT--S-SSSHHHHHHHHHHHHHHHHHTT--B-----TTS---TT-HHHHHHHHHHHTT-B----GGGSPPHHHHHTHHHHHHHHT-SS-S-SSSS-GGGHHHHHHHHHHHHHHHT-

pLDDT: mean 97.69, std 2.06, range [81.75, 98.94]